Protein AF-A0AAU9QQX2-F1 (afdb_monomer_lite)

pLDDT: mean 91.17, std 9.21, range [54.78, 97.19]

Radius of gyration: 11.62 Å; chains: 1; bounding box: 27×22×30 Å

InterPro domains:
  IPR007040 Ribosome modulation factor [PF04957] (6-46)
  IPR023200 Ribosome modulation factor domain superfamily [G3DSA:1.10.10.620] (2-53)

Structure (mmCIF, N/CA/C/O backbone):
data_AF-A0AAU9QQX2-F1
#
_entry.id   AF-A0AAU9QQX2-F1
#
loop_
_atom_site.group_PDB
_atom_site.id
_atom_site.type_symbol
_atom_site.label_atom_id
_atom_site.label_alt_id
_atom_site.label_comp_id
_atom_site.label_asym_id
_atom_site.label_entity_id
_atom_site.label_seq_id
_atom_site.pdbx_PDB_ins_code
_atom_site.Cartn_x
_atom_site.Cartn_y
_atom_site.Cartn_z
_atom_site.occupancy
_atom_site.B_iso_or_equiv
_atom_site.auth_seq_id
_atom_site.auth_comp_id
_atom_site.auth_asym_id
_atom_site.auth_atom_id
_atom_site.pdbx_PDB_model_num
ATOM 1 N N . MET A 1 1 ? 11.914 10.517 -1.664 1.00 61.44 1 MET A N 1
ATOM 2 C CA . MET A 1 1 ? 10.726 9.963 -2.317 1.00 61.44 1 MET A CA 1
ATOM 3 C C . MET A 1 1 ? 10.612 10.686 -3.627 1.00 61.44 1 MET A C 1
ATOM 5 O O . MET A 1 1 ? 10.411 11.897 -3.619 1.00 61.44 1 MET A O 1
ATOM 9 N N . ASP A 1 2 ? 10.883 9.969 -4.707 1.00 84.38 2 ASP A N 1
ATOM 10 C CA . ASP A 1 2 ? 10.565 10.458 -6.04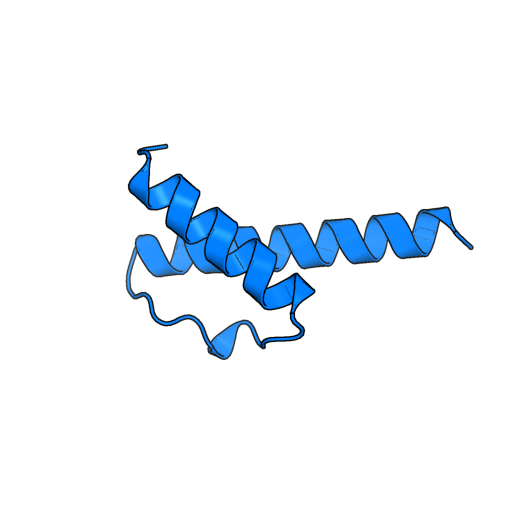3 1.00 84.38 2 ASP A CA 1
ATOM 11 C C . ASP A 1 2 ? 9.041 10.385 -6.231 1.00 84.38 2 ASP A C 1
ATOM 13 O O . ASP A 1 2 ? 8.385 9.543 -5.615 1.00 84.38 2 ASP A O 1
ATOM 17 N N . GLU A 1 3 ? 8.466 11.262 -7.060 1.00 90.81 3 GLU A N 1
ATOM 18 C CA . GLU A 1 3 ? 7.007 11.327 -7.285 1.00 90.81 3 GLU A CA 1
ATOM 19 C C . GLU A 1 3 ? 6.422 9.969 -7.723 1.00 90.81 3 GLU A C 1
ATOM 21 O O . GLU A 1 3 ? 5.285 9.634 -7.399 1.00 90.81 3 GLU A O 1
ATOM 26 N N . GLU A 1 4 ? 7.220 9.157 -8.419 1.00 88.44 4 GLU A N 1
ATOM 27 C CA . GLU A 1 4 ? 6.859 7.806 -8.847 1.00 88.44 4 GLU A CA 1
ATOM 28 C C . GLU A 1 4 ? 6.757 6.825 -7.669 1.00 88.44 4 GLU A C 1
ATOM 30 O O . GLU A 1 4 ? 5.775 6.097 -7.562 1.00 88.44 4 GLU A O 1
ATOM 35 N N . GLN A 1 5 ? 7.703 6.858 -6.728 1.00 91.56 5 GLN A N 1
ATOM 36 C CA . GLN A 1 5 ? 7.684 5.998 -5.537 1.00 91.56 5 GLN A CA 1
ATOM 37 C C . GLN A 1 5 ? 6.512 6.347 -4.615 1.00 91.56 5 GLN A C 1
ATOM 39 O O . GLN A 1 5 ? 5.861 5.458 -4.069 1.00 91.56 5 GLN A O 1
ATOM 44 N N . GLU A 1 6 ? 6.201 7.641 -4.484 1.00 94.19 6 GLU A N 1
ATOM 45 C CA . GLU A 1 6 ? 5.034 8.095 -3.727 1.00 94.19 6 GLU A CA 1
ATOM 46 C C . GLU A 1 6 ? 3.723 7.647 -4.390 1.00 94.19 6 GLU A C 1
ATOM 48 O O . GLU A 1 6 ? 2.808 7.199 -3.700 1.00 94.19 6 GLU A O 1
ATOM 53 N N . ALA A 1 7 ? 3.634 7.693 -5.724 1.00 96.00 7 ALA A N 1
ATOM 54 C CA . ALA A 1 7 ? 2.470 7.186 -6.447 1.00 96.00 7 ALA A CA 1
ATOM 55 C C . ALA A 1 7 ? 2.289 5.669 -6.263 1.00 96.00 7 ALA A C 1
ATOM 57 O O . ALA A 1 7 ? 1.164 5.199 -6.073 1.00 96.00 7 ALA A O 1
ATOM 58 N N . ILE A 1 8 ? 3.386 4.908 -6.275 1.00 96.06 8 ILE A N 1
ATOM 59 C CA . ILE A 1 8 ? 3.376 3.457 -6.060 1.00 96.06 8 ILE A CA 1
ATOM 60 C C . ILE A 1 8 ? 2.931 3.130 -4.632 1.00 96.06 8 ILE A C 1
ATOM 62 O O . ILE A 1 8 ? 1.996 2.346 -4.456 1.00 96.06 8 ILE A O 1
ATOM 66 N N . TYR A 1 9 ? 3.497 3.809 -3.633 1.00 96.31 9 TYR A N 1
ATOM 67 C CA . TYR A 1 9 ? 3.061 3.713 -2.240 1.00 96.31 9 TYR A CA 1
ATOM 68 C C . TYR A 1 9 ? 1.564 4.019 -2.084 1.00 96.31 9 TYR A C 1
ATOM 70 O O . TYR A 1 9 ? 0.810 3.215 -1.532 1.00 96.31 9 TYR A O 1
ATOM 78 N N . GLN A 1 10 ? 1.089 5.139 -2.642 1.00 96.50 10 GLN A N 1
ATOM 79 C CA . GLN A 1 10 ? -0.331 5.496 -2.568 1.00 96.50 10 GLN A CA 1
ATOM 80 C C . GLN A 1 10 ? -1.228 4.473 -3.268 1.00 96.50 10 GLN A C 1
ATOM 82 O O . GLN A 1 10 ? -2.348 4.229 -2.815 1.00 96.50 10 GLN A O 1
ATOM 87 N N . SER A 1 11 ? -0.758 3.852 -4.352 1.00 96.44 11 SER A N 1
ATOM 88 C CA . SER A 1 11 ? -1.521 2.809 -5.036 1.00 96.44 11 SER A CA 1
ATOM 89 C C . SER A 1 11 ? -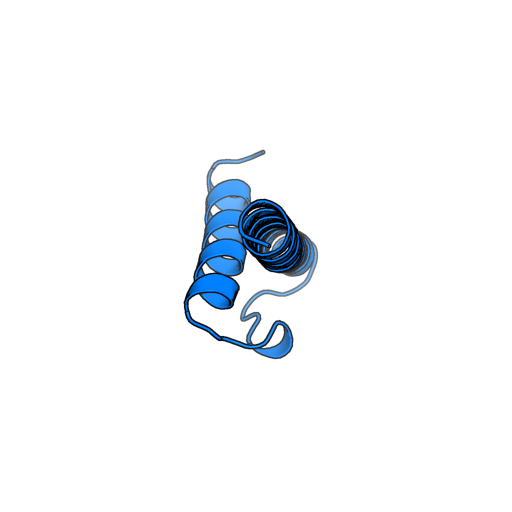1.684 1.551 -4.174 1.00 96.44 11 SER A C 1
ATOM 91 O O . SER A 1 11 ? -2.782 0.995 -4.143 1.00 96.44 11 SER A O 1
ATOM 93 N N . GLY A 1 12 ? -0.662 1.157 -3.404 1.00 96.88 12 GLY A N 1
ATOM 94 C CA . GLY A 1 12 ? -0.756 0.069 -2.423 1.00 96.88 12 GLY A CA 1
ATOM 95 C C . GLY A 1 12 ? -1.687 0.401 -1.263 1.00 96.88 12 GLY A C 1
ATOM 96 O O . GLY A 1 12 ? -2.558 -0.399 -0.911 1.00 96.88 12 GLY A O 1
ATOM 97 N N . TYR A 1 13 ? -1.605 1.635 -0.761 1.00 97.12 13 TYR A N 1
ATOM 98 C CA . TYR A 1 13 ? -2.511 2.139 0.274 1.00 97.12 13 TYR A CA 1
ATOM 99 C C . TYR A 1 13 ? -3.982 2.061 -0.169 1.00 97.12 13 TYR A C 1
ATOM 101 O O . TYR A 1 13 ? -4.848 1.554 0.549 1.00 97.12 13 TYR A O 1
ATOM 109 N N . GLN A 1 14 ? -4.285 2.511 -1.391 1.00 96.38 14 GLN A N 1
ATOM 110 C CA . GLN A 1 14 ? -5.637 2.435 -1.957 1.00 96.38 14 GLN A CA 1
ATOM 111 C C . GLN A 1 14 ? -6.084 0.998 -2.251 1.00 96.38 14 GLN A C 1
ATOM 113 O O . GLN A 1 14 ? -7.274 0.698 -2.120 1.00 96.38 14 GLN A O 1
ATOM 118 N N . ALA A 1 15 ? -5.161 0.108 -2.621 1.00 96.38 15 ALA A N 1
ATOM 119 C CA . ALA A 1 15 ? -5.467 -1.298 -2.859 1.00 96.38 15 ALA A CA 1
ATOM 120 C C . ALA A 1 15 ? -5.989 -1.969 -1.579 1.00 96.38 15 ALA A C 1
ATOM 122 O O . ALA A 1 15 ? -7.046 -2.603 -1.614 1.00 96.38 15 ALA A O 1
ATOM 123 N N . TYR A 1 16 ? -5.339 -1.740 -0.430 1.00 95.75 16 TYR A N 1
ATOM 124 C CA . TYR A 1 16 ? -5.847 -2.219 0.861 1.00 95.75 16 TYR A CA 1
ATOM 125 C C . TYR A 1 16 ? -7.249 -1.675 1.160 1.00 95.75 16 TYR A C 1
ATOM 127 O O . TYR A 1 16 ? -8.160 -2.439 1.484 1.00 95.75 16 TYR A O 1
ATOM 135 N N . LEU A 1 17 ? -7.450 -0.359 1.011 1.00 93.81 17 LEU A N 1
ATOM 136 C CA . LEU A 1 17 ? -8.751 0.275 1.258 1.00 93.81 17 LEU A CA 1
ATOM 137 C C . LEU A 1 17 ? -9.857 -0.243 0.328 1.00 93.81 17 LEU A C 1
ATOM 139 O O . LEU A 1 17 ? -11.028 -0.268 0.709 1.00 93.81 17 LEU A O 1
ATOM 143 N N . SER A 1 18 ? -9.488 -0.681 -0.875 1.00 95.00 18 SER A N 1
ATOM 144 C CA . SER A 1 18 ? -10.391 -1.312 -1.843 1.00 95.00 18 SER A CA 1
ATOM 145 C C . SER A 1 18 ? -10.662 -2.792 -1.533 1.00 95.00 18 SER A C 1
ATOM 147 O O . SER A 1 18 ? -11.521 -3.405 -2.168 1.00 95.00 18 SER A O 1
ATOM 149 N N . GLY A 1 19 ? -9.973 -3.363 -0.540 1.00 94.00 19 GLY A N 1
ATOM 150 C CA . GLY A 1 19 ? -10.081 -4.764 -0.135 1.00 94.00 19 GLY A CA 1
ATOM 151 C C . GLY A 1 19 ? -9.224 -5.720 -0.966 1.00 94.00 19 GLY A C 1
ATOM 152 O O . GLY A 1 19 ? -9.465 -6.929 -0.941 1.00 94.00 19 GLY A O 1
ATOM 153 N N . GLU A 1 20 ? -8.248 -5.208 -1.716 1.00 94.75 20 GLU A N 1
ATOM 154 C CA . GLU A 1 20 ? -7.305 -6.034 -2.463 1.00 94.75 20 GLU A CA 1
ATOM 155 C C . GLU A 1 20 ? -6.266 -6.676 -1.537 1.00 94.75 20 GLU A C 1
ATOM 157 O O . GLU A 1 20 ? -5.892 -6.140 -0.491 1.00 94.75 20 GLU A O 1
ATOM 162 N N . SER A 1 21 ? -5.786 -7.857 -1.929 1.00 93.56 21 SER A N 1
ATOM 163 C CA . SER A 1 21 ? -4.720 -8.551 -1.207 1.00 93.56 21 SER A CA 1
ATOM 164 C C . SER A 1 21 ? -3.365 -7.942 -1.543 1.00 93.56 21 SER A C 1
ATOM 166 O O . SER A 1 21 ? -3.140 -7.571 -2.693 1.00 93.56 21 SER A O 1
ATOM 168 N N . GLU A 1 22 ? -2.440 -7.957 -0.585 1.00 91.12 22 GLU A N 1
ATOM 169 C CA . GLU A 1 22 ? -1.046 -7.561 -0.798 1.00 91.12 22 GLU A CA 1
ATOM 170 C C . GLU A 1 22 ? -0.386 -8.312 -1.978 1.00 91.12 22 GLU A C 1
ATOM 172 O O . GLU A 1 22 ? 0.393 -7.761 -2.745 1.00 91.12 22 GLU A O 1
ATOM 177 N N . MET A 1 23 ? -0.783 -9.567 -2.216 1.00 91.44 23 MET A N 1
ATOM 178 C CA . MET A 1 23 ? -0.291 -10.381 -3.339 1.00 91.44 23 MET A CA 1
ATOM 179 C C . MET A 1 23 ? -0.755 -9.883 -4.720 1.00 91.44 23 MET A C 1
ATOM 181 O O . MET A 1 23 ? -0.337 -10.432 -5.738 1.00 91.44 23 MET A O 1
ATOM 185 N N . SER A 1 24 ? -1.637 -8.880 -4.765 1.00 94.00 24 SER A N 1
ATOM 186 C CA . SER A 1 24 ? -2.095 -8.226 -6.001 1.00 94.00 24 SER A CA 1
ATOM 187 C C . SER A 1 24 ? -1.116 -7.150 -6.480 1.00 94.00 24 SER A C 1
ATOM 189 O O . SER A 1 24 ? -1.368 -6.533 -7.513 1.00 94.00 24 SER A O 1
ATOM 191 N N . ASN A 1 25 ? -0.011 -6.940 -5.753 1.00 93.69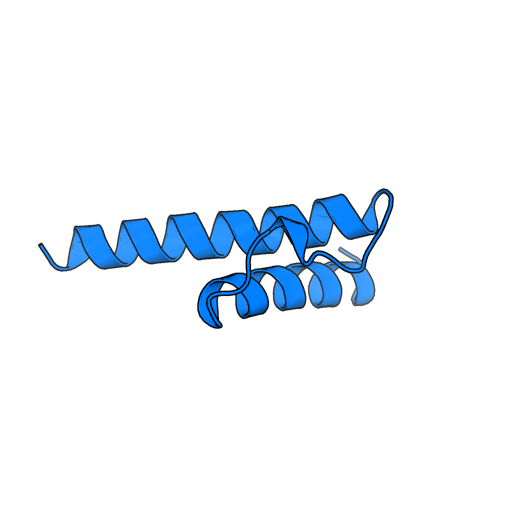 25 ASN A N 1
ATOM 192 C CA . ASN A 1 25 ? 1.060 -6.019 -6.109 1.00 93.69 25 ASN A CA 1
ATOM 193 C C . ASN A 1 25 ? 1.552 -6.270 -7.553 1.00 93.69 25 ASN A C 1
ATOM 195 O O . ASN A 1 25 ? 2.096 -7.344 -7.834 1.00 93.69 25 ASN A O 1
ATOM 199 N N . PRO A 1 26 ? 1.370 -5.315 -8.485 1.00 94.06 26 PRO A N 1
ATOM 200 C CA . PRO A 1 26 ? 1.796 -5.479 -9.873 1.00 94.06 26 PRO A CA 1
ATOM 201 C C . PRO A 1 26 ? 3.281 -5.139 -10.093 1.00 94.06 26 PRO A C 1
ATOM 203 O O . PRO A 1 26 ? 3.788 -5.327 -11.202 1.00 94.06 26 PRO A O 1
ATOM 206 N N . TYR A 1 27 ? 3.962 -4.607 -9.075 1.00 94.38 27 TYR A N 1
ATOM 207 C CA . TYR A 1 27 ? 5.334 -4.117 -9.155 1.00 94.38 27 TYR A CA 1
ATOM 208 C C . TYR A 1 27 ? 6.358 -5.194 -8.764 1.00 94.38 27 TYR A C 1
ATOM 210 O O . TYR A 1 27 ? 6.028 -6.233 -8.195 1.00 94.38 27 TYR A O 1
ATOM 218 N N . PHE A 1 28 ? 7.634 -4.942 -9.076 1.00 93.81 28 PHE A N 1
ATOM 219 C CA . PHE A 1 28 ? 8.757 -5.824 -8.738 1.00 93.81 28 PHE A CA 1
ATOM 220 C C . PHE A 1 28 ? 9.968 -5.011 -8.269 1.00 93.81 28 PHE A C 1
ATOM 222 O O . PHE A 1 28 ? 10.158 -3.871 -8.683 1.00 93.81 28 PHE A O 1
ATOM 229 N N . GLY A 1 29 ? 10.835 -5.623 -7.458 1.00 93.25 29 GLY A N 1
ATOM 230 C CA . GLY A 1 29 ? 12.031 -4.957 -6.937 1.00 93.25 29 GLY A CA 1
ATOM 231 C C . GLY A 1 29 ? 11.677 -3.859 -5.935 1.00 93.25 29 GLY A C 1
ATOM 232 O O . GLY A 1 29 ? 10.752 -4.026 -5.149 1.00 93.25 29 GLY A O 1
ATOM 233 N N . LEU A 1 30 ? 12.399 -2.738 -5.984 1.00 92.38 30 LEU A N 1
ATOM 234 C CA . LEU A 1 30 ? 12.230 -1.639 -5.028 1.00 92.38 30 LEU A CA 1
ATOM 235 C C . LEU A 1 30 ? 10.819 -1.022 -5.078 1.00 92.38 30 LEU A C 1
ATOM 237 O O . LEU A 1 30 ? 10.274 -0.631 -4.054 1.00 92.38 30 LEU A O 1
ATOM 241 N N . ASP A 1 31 ? 10.198 -0.998 -6.255 1.00 94.38 31 ASP A N 1
ATOM 242 C CA . ASP A 1 31 ? 8.831 -0.505 -6.429 1.00 94.38 31 ASP A CA 1
ATOM 243 C C . ASP A 1 31 ? 7.804 -1.402 -5.722 1.00 94.38 31 ASP A C 1
ATOM 245 O O . ASP A 1 31 ? 6.828 -0.913 -5.157 1.00 94.38 31 ASP A O 1
ATOM 249 N N . ALA A 1 32 ? 8.038 -2.721 -5.699 1.00 95.44 32 ALA A N 1
ATOM 250 C CA . ALA A 1 32 ? 7.179 -3.639 -4.955 1.00 95.44 32 ALA A CA 1
ATOM 251 C C . ALA A 1 32 ? 7.249 -3.381 -3.450 1.00 95.44 32 ALA A C 1
ATOM 253 O O . ALA A 1 32 ? 6.212 -3.442 -2.796 1.00 95.44 32 ALA A O 1
ATOM 254 N N . GLU A 1 33 ? 8.440 -3.067 -2.929 1.00 95.25 33 GLU A N 1
ATOM 255 C CA . GLU A 1 33 ? 8.634 -2.718 -1.518 1.00 95.25 33 GLU A CA 1
ATOM 256 C C . GLU A 1 33 ? 7.811 -1.474 -1.160 1.00 95.25 33 GLU A C 1
ATOM 258 O O . GLU A 1 33 ? 7.011 -1.530 -0.233 1.00 95.25 33 GLU A O 1
ATOM 263 N N . PHE A 1 34 ? 7.876 -0.405 -1.966 1.00 95.44 34 PHE A N 1
ATOM 264 C CA . PHE A 1 34 ? 7.069 0.800 -1.725 1.00 95.44 34 PHE A CA 1
ATOM 265 C C . PHE A 1 34 ? 5.559 0.552 -1.774 1.00 95.44 34 PHE A C 1
ATOM 267 O O . PHE A 1 34 ? 4.812 1.135 -0.989 1.00 95.44 34 PHE A O 1
ATOM 274 N N . TRP A 1 35 ? 5.094 -0.289 -2.699 1.00 96.75 35 TRP A N 1
ATOM 275 C CA . TRP A 1 35 ? 3.676 -0.638 -2.782 1.00 96.75 35 TRP A CA 1
ATOM 276 C C . TRP A 1 35 ? 3.221 -1.431 -1.552 1.00 96.75 35 TRP A C 1
ATOM 278 O O . TRP A 1 35 ? 2.172 -1.126 -0.983 1.00 96.75 35 TRP A O 1
ATOM 288 N N . SER A 1 36 ? 4.013 -2.426 -1.133 1.00 96.25 36 SER A N 1
ATOM 289 C CA . SER A 1 36 ? 3.728 -3.235 0.058 1.00 96.25 36 SER A CA 1
ATOM 290 C C . SER A 1 36 ? 3.732 -2.379 1.324 1.00 96.25 36 SER A C 1
ATOM 292 O O . SER A 1 36 ? 2.787 -2.487 2.101 1.00 96.25 36 SER A O 1
ATOM 294 N N . ASP A 1 37 ? 4.694 -1.461 1.473 1.00 95.81 37 ASP A N 1
ATOM 295 C CA . ASP A 1 37 ? 4.734 -0.502 2.588 1.00 95.81 37 ASP A CA 1
ATOM 296 C C . ASP A 1 37 ? 3.424 0.302 2.674 1.00 95.81 37 ASP A C 1
ATOM 298 O O . ASP A 1 37 ? 2.812 0.406 3.735 1.00 95.81 37 ASP A O 1
ATOM 302 N N . GLY A 1 38 ? 2.933 0.821 1.542 1.00 96.44 38 GLY A N 1
ATOM 303 C CA . GLY A 1 38 ? 1.669 1.563 1.507 1.00 96.44 38 GLY A CA 1
ATOM 304 C C . GLY A 1 38 ? 0.450 0.716 1.864 1.00 96.44 38 GLY A C 1
ATOM 305 O O . GLY A 1 38 ? -0.453 1.191 2.557 1.00 96.44 38 GLY A O 1
ATOM 306 N N . TRP A 1 39 ? 0.416 -0.540 1.416 1.00 97.19 39 TRP A N 1
ATOM 307 C CA . TRP A 1 39 ? -0.655 -1.480 1.751 1.00 97.19 39 TRP A CA 1
ATOM 308 C C . TRP A 1 39 ? -0.664 -1.822 3.250 1.00 97.19 39 TRP A C 1
ATOM 310 O O . TRP A 1 39 ? -1.731 -1.834 3.874 1.00 97.19 39 TRP A O 1
ATOM 320 N N . GLU A 1 40 ? 0.509 -2.070 3.841 1.00 96.25 40 GLU A N 1
ATOM 321 C CA . GLU A 1 40 ? 0.653 -2.349 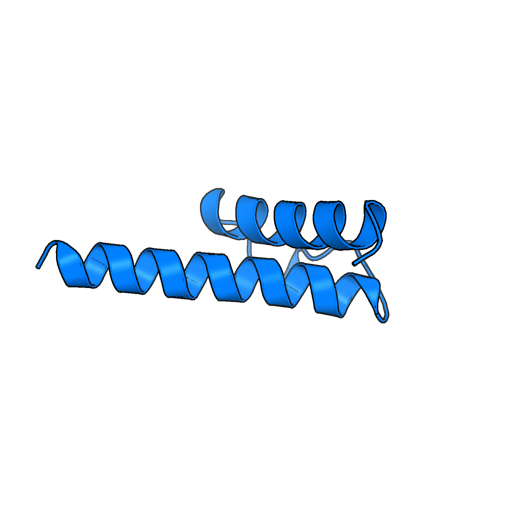5.274 1.00 96.25 40 GLU A CA 1
ATOM 322 C C . GLU A 1 40 ? 0.281 -1.134 6.133 1.00 96.25 40 GLU A C 1
ATOM 324 O O . GLU A 1 40 ? -0.487 -1.281 7.087 1.00 96.25 40 GLU A O 1
ATOM 329 N N . ASP A 1 41 ? 0.710 0.070 5.750 1.00 96.31 41 ASP A N 1
ATOM 330 C CA .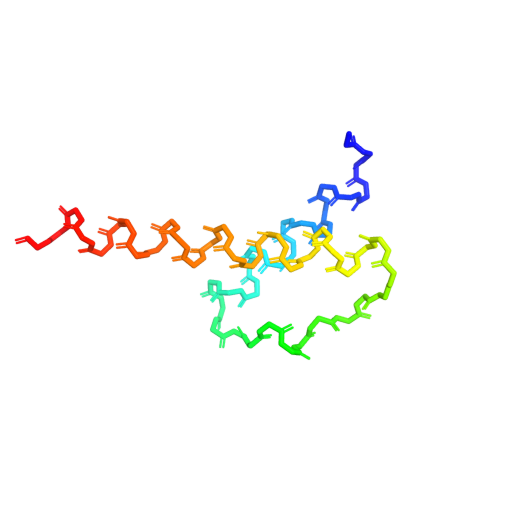 ASP A 1 41 ? 0.348 1.305 6.453 1.00 96.31 41 AS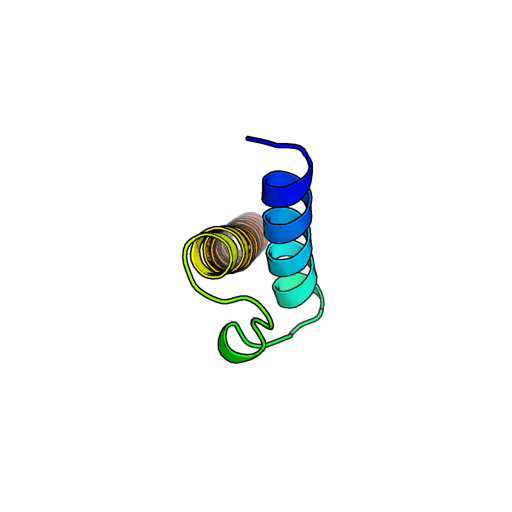P A CA 1
ATOM 331 C C . ASP A 1 41 ? -1.173 1.537 6.446 1.00 96.31 41 ASP A C 1
ATOM 333 O O . ASP A 1 41 ? -1.771 1.847 7.480 1.00 96.31 41 ASP A O 1
ATOM 337 N N . ALA A 1 42 ? -1.842 1.319 5.306 1.00 96.00 42 ALA A N 1
ATOM 338 C CA . ALA A 1 42 ? -3.302 1.422 5.216 1.00 96.00 42 ALA A CA 1
ATOM 339 C C . ALA A 1 42 ? -4.019 0.426 6.134 1.00 96.00 42 ALA A C 1
ATOM 341 O O . ALA A 1 42 ? -5.068 0.737 6.724 1.00 96.00 42 ALA A O 1
ATOM 342 N N . LYS A 1 43 ? -3.455 -0.776 6.267 1.00 95.06 43 LYS A N 1
ATOM 343 C CA . LYS A 1 43 ? -3.948 -1.799 7.182 1.00 95.06 43 LYS A CA 1
ATOM 344 C C . LYS A 1 43 ? -3.812 -1.362 8.629 1.00 95.06 43 LYS A C 1
ATOM 346 O O . LYS A 1 43 ? -4.811 -1.395 9.354 1.00 95.06 43 LYS A O 1
ATOM 351 N N . GLU A 1 44 ? -2.627 -0.924 9.040 1.00 95.00 44 GLU A N 1
ATOM 352 C CA . GLU A 1 44 ? -2.394 -0.437 10.400 1.00 95.00 44 GLU A CA 1
ATOM 353 C C . GLU A 1 44 ? -3.295 0.755 10.735 1.00 95.00 44 GLU A C 1
ATOM 355 O O . GLU A 1 44 ? -3.958 0.752 11.777 1.00 95.00 44 GLU A O 1
ATOM 360 N N . ASP A 1 45 ? -3.415 1.724 9.826 1.00 94.06 45 ASP A N 1
ATOM 361 C CA . ASP A 1 45 ? -4.305 2.876 9.978 1.00 94.06 45 ASP A CA 1
ATOM 362 C C . ASP A 1 45 ? -5.758 2.448 10.179 1.00 94.06 45 ASP A C 1
ATOM 364 O O . ASP A 1 45 ? -6.455 2.960 11.063 1.00 94.06 45 ASP A O 1
ATOM 368 N N . THR A 1 46 ? -6.224 1.481 9.390 1.00 91.62 46 THR A N 1
ATOM 369 C CA . THR A 1 46 ? -7.591 0.961 9.488 1.00 91.62 46 THR A CA 1
ATOM 370 C C . THR A 1 46 ? -7.815 0.226 10.807 1.00 91.62 46 THR A C 1
ATOM 372 O O . THR A 1 46 ? -8.846 0.424 11.456 1.00 91.62 46 THR A O 1
ATOM 375 N N . GLU A 1 47 ? -6.848 -0.571 11.265 1.00 90.81 47 GLU A N 1
ATOM 376 C CA . GLU A 1 47 ? -6.907 -1.228 12.574 1.00 90.81 47 GLU A CA 1
ATOM 377 C C . GLU A 1 47 ? -6.896 -0.218 13.732 1.00 90.81 47 GLU A C 1
ATOM 379 O O . GLU A 1 47 ? -7.635 -0.376 14.710 1.00 90.81 47 GLU A O 1
ATOM 384 N N . ILE A 1 48 ? -6.083 0.838 13.635 1.00 90.19 48 ILE A N 1
ATOM 385 C CA . ILE A 1 48 ? -6.032 1.928 14.616 1.00 90.19 48 ILE A CA 1
ATOM 386 C C . ILE A 1 48 ? -7.370 2.670 14.647 1.00 90.19 48 ILE A C 1
ATOM 388 O O . ILE A 1 48 ? -7.885 2.963 15.730 1.00 90.19 48 ILE A O 1
ATOM 392 N N . GLN A 1 49 ? -7.956 2.968 13.486 1.00 84.31 49 GLN A N 1
ATOM 393 C CA . GLN A 1 49 ? -9.267 3.611 13.398 1.00 84.31 49 GLN A CA 1
ATOM 394 C C . GLN A 1 49 ? -10.371 2.728 13.988 1.00 84.31 49 GLN A C 1
ATOM 396 O O . GLN A 1 49 ? -11.174 3.223 14.781 1.00 84.31 49 GLN A O 1
ATOM 401 N N . ALA A 1 50 ? -10.364 1.426 13.695 1.00 81.94 50 ALA A N 1
ATOM 402 C CA . ALA A 1 50 ? -11.307 0.471 14.275 1.00 81.94 50 ALA A CA 1
ATOM 403 C C . ALA A 1 50 ? -11.190 0.411 15.810 1.00 81.94 50 ALA A C 1
ATOM 405 O O . ALA A 1 50 ? -12.201 0.419 16.513 1.00 81.94 50 ALA A O 1
ATOM 406 N N . LYS A 1 51 ? -9.960 0.436 16.344 1.00 78.25 51 LYS A N 1
ATOM 407 C CA . LYS A 1 51 ? -9.699 0.469 17.795 1.00 78.25 51 LYS A CA 1
ATOM 408 C C . LYS A 1 51 ? -10.132 1.777 18.459 1.00 78.25 51 LYS A C 1
ATOM 410 O O . LYS A 1 51 ? -10.509 1.748 19.622 1.00 78.25 51 LYS A O 1
ATOM 415 N N . LYS A 1 52 ? -10.100 2.915 17.756 1.00 71.19 52 LYS A N 1
ATOM 416 C CA . LYS A 1 52 ? -10.575 4.209 18.291 1.00 71.19 52 LYS A CA 1
ATOM 417 C C . LYS A 1 52 ? -12.101 4.303 18.399 1.00 71.19 52 LYS A C 1
ATOM 419 O O . LYS A 1 52 ? -12.588 5.215 19.061 1.00 71.19 52 LYS A O 1
ATOM 424 N N . GLN A 1 53 ? -12.844 3.416 17.735 1.00 60.75 53 GLN A N 1
ATOM 425 C CA . GLN A 1 53 ? -14.312 3.405 17.742 1.00 60.75 53 GLN A CA 1
ATOM 426 C C . GLN A 1 53 ? -14.933 2.329 18.654 1.00 60.75 53 GLN A C 1
ATOM 428 O O . GLN A 1 53 ? -16.160 2.255 18.724 1.00 60.75 53 GLN A O 1
ATOM 433 N N . SER A 1 54 ? -14.120 1.521 19.349 1.00 54.78 54 SER A N 1
ATOM 434 C CA . SER A 1 54 ? -14.563 0.568 20.389 1.00 54.78 54 SER A CA 1
ATOM 435 C C . SER A 1 54 ? -14.341 1.120 21.792 1.00 54.78 54 SER A C 1
ATOM 437 O O . SER A 1 54 ? -15.163 0.791 22.674 1.00 54.78 54 SER A O 1
#

Foldseek 3Di:
DPPLLVVLLVQLLVCLVVVHDLVVRPDDDPSNVSSSNSVVVSVVVVVVVVVVVD

Sequence (54 aa):
MDEEQEAIYQSGYQAYLSGESEMSNPYFGLDAEFWSDGWEDAKEDTEIQAKKQS

Secondary structure (DSSP, 8-state):
--HHHHHHHHHHHHHHHTT--GGG----THHHHHHHHHHHHHHHHHHHHHHHT-

Organism: NCBI:txid766224